Protein AF-A0A3C1CGW8-F1 (afdb_monomer_lite)

Sequence (152 aa):
MADSHDAQITSAYFVRDVQSADRIWAPTTSSTPLCGTGNQVLGLESNLNPGPAIYVSYVTEMLGTSPALVRNFCTGATRTASTVSHDLGGTSDAVTNLACTPNYPSCGTDAATAPTPSVEIATVQVTVTQQSGYQYSLTAAPRQVGFGGNGA

pLDDT: mean 84.93, std 15.09, range [35.59, 96.12]

Radius of 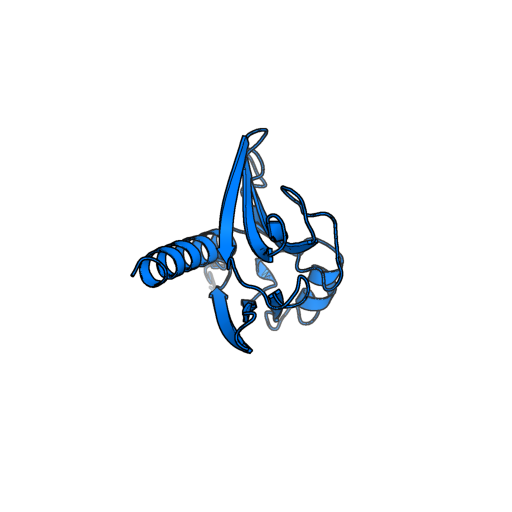gyration: 15.57 Å; chains: 1; bounding box: 50×38×36 Å

Structure (mmCIF, N/CA/C/O backbone):
data_AF-A0A3C1CGW8-F1
#
_entry.id   AF-A0A3C1CGW8-F1
#
loop_
_atom_site.group_PDB
_atom_site.id
_atom_site.type_symbol
_atom_site.label_atom_id
_atom_site.label_alt_id
_atom_site.label_comp_id
_atom_site.label_asym_id
_atom_site.label_entity_id
_atom_site.label_seq_id
_atom_site.pdbx_PDB_ins_code
_atom_site.Cartn_x
_atom_site.Cartn_y
_atom_site.Cartn_z
_atom_site.occupancy
_atom_site.B_iso_or_equiv
_atom_site.auth_seq_id
_atom_site.auth_comp_id
_atom_site.auth_asym_id
_atom_site.auth_atom_id
_atom_site.pdbx_PDB_model_num
ATOM 1 N N . MET A 1 1 ? 24.844 -5.228 -1.527 1.00 35.75 1 MET A N 1
ATOM 2 C CA . MET A 1 1 ? 24.445 -6.212 -0.488 1.00 35.75 1 MET A CA 1
ATOM 3 C C . MET A 1 1 ? 23.584 -5.545 0.599 1.00 35.75 1 MET A C 1
ATOM 5 O O . MET A 1 1 ? 23.681 -5.929 1.755 1.00 35.75 1 MET A O 1
ATOM 9 N N . ALA A 1 2 ? 22.767 -4.542 0.249 1.00 43.50 2 ALA A N 1
ATOM 10 C CA . ALA A 1 2 ? 21.865 -3.839 1.176 1.00 43.50 2 ALA A CA 1
ATOM 11 C C . ALA A 1 2 ? 20.386 -4.038 0.779 1.00 43.50 2 ALA A C 1
ATOM 13 O O . ALA A 1 2 ? 19.509 -4.069 1.635 1.00 43.50 2 ALA A O 1
ATOM 14 N N . ASP A 1 3 ? 20.131 -4.321 -0.503 1.00 47.00 3 ASP A N 1
ATOM 15 C CA . ASP A 1 3 ? 18.796 -4.449 -1.097 1.00 47.00 3 ASP A CA 1
ATOM 16 C C . ASP A 1 3 ? 17.933 -5.567 -0.495 1.00 47.00 3 ASP A C 1
ATOM 18 O O . ASP A 1 3 ? 16.718 -5.429 -0.391 1.00 47.00 3 ASP A O 1
ATOM 22 N N . SER A 1 4 ? 18.536 -6.674 -0.045 1.00 48.09 4 SER A N 1
ATOM 23 C CA . SER A 1 4 ? 17.781 -7.803 0.514 1.00 48.09 4 SER A CA 1
ATOM 24 C C . SER A 1 4 ? 17.272 -7.554 1.936 1.00 48.09 4 SER A C 1
ATOM 26 O O . SER A 1 4 ? 16.260 -8.134 2.321 1.00 48.09 4 SER A O 1
ATOM 28 N N . HIS A 1 5 ? 17.954 -6.715 2.722 1.00 48.31 5 HIS A N 1
ATOM 29 C CA . HIS A 1 5 ? 17.541 -6.410 4.096 1.00 48.31 5 HIS A CA 1
ATOM 30 C C . HIS A 1 5 ? 16.454 -5.328 4.103 1.00 48.3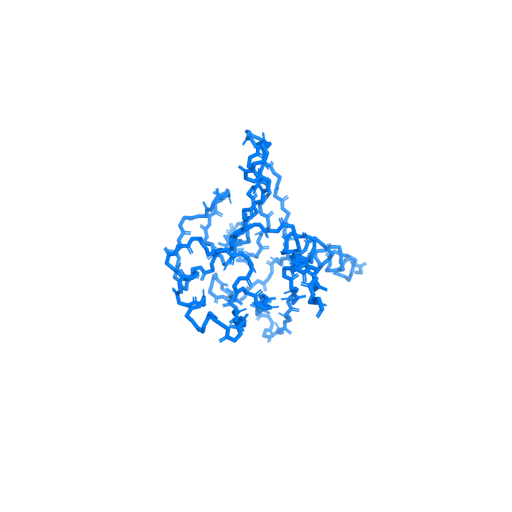1 5 HIS A C 1
ATOM 32 O O . HIS A 1 5 ? 15.432 -5.482 4.773 1.00 48.31 5 HIS A O 1
ATOM 38 N N . ASP A 1 6 ? 16.611 -4.303 3.262 1.00 52.28 6 ASP A N 1
ATOM 39 C CA . ASP A 1 6 ? 15.623 -3.231 3.111 1.00 52.28 6 ASP A CA 1
ATOM 40 C C . ASP A 1 6 ? 14.315 -3.744 2.489 1.00 52.28 6 ASP A C 1
ATOM 42 O O . ASP A 1 6 ? 13.226 -3.369 2.936 1.00 52.28 6 ASP A O 1
ATOM 46 N N . ALA A 1 7 ? 14.387 -4.685 1.539 1.00 54.22 7 ALA A N 1
ATOM 47 C CA . ALA A 1 7 ? 13.203 -5.342 0.981 1.00 54.22 7 ALA A CA 1
ATOM 48 C C . ALA A 1 7 ? 12.440 -6.177 2.029 1.00 54.22 7 ALA A C 1
ATOM 50 O O . ALA A 1 7 ? 11.208 -6.123 2.090 1.00 54.22 7 ALA A O 1
ATOM 51 N N . GLN A 1 8 ? 13.149 -6.910 2.898 1.00 59.88 8 GLN A N 1
ATOM 52 C CA . GLN A 1 8 ? 12.527 -7.691 3.976 1.00 59.88 8 GLN A CA 1
ATOM 53 C C . GLN A 1 8 ? 11.853 -6.788 5.013 1.00 59.88 8 GLN A C 1
ATOM 55 O O . GLN A 1 8 ? 10.695 -7.019 5.371 1.00 59.88 8 GLN A O 1
ATOM 60 N N . ILE A 1 9 ? 12.531 -5.723 5.444 1.00 60.19 9 ILE A N 1
ATOM 61 C CA . ILE A 1 9 ? 11.991 -4.745 6.398 1.00 60.19 9 ILE A CA 1
ATOM 62 C C . ILE A 1 9 ? 10.746 -4.059 5.821 1.00 60.19 9 ILE A C 1
ATOM 64 O O . ILE A 1 9 ? 9.728 -3.921 6.502 1.00 60.19 9 ILE A O 1
ATOM 68 N N . THR A 1 10 ? 10.783 -3.702 4.540 1.00 70.06 10 THR A N 1
ATOM 69 C CA . THR A 1 10 ? 9.651 -3.071 3.859 1.00 70.06 10 THR A CA 1
ATOM 70 C C . THR A 1 10 ? 8.448 -4.006 3.733 1.00 70.06 10 THR A C 1
ATOM 72 O O . THR A 1 10 ? 7.310 -3.580 3.948 1.00 70.06 10 THR A O 1
ATOM 75 N N . SER A 1 11 ? 8.683 -5.296 3.469 1.00 73.00 11 SER A N 1
ATOM 76 C CA . SER A 1 11 ? 7.617 -6.306 3.452 1.00 73.00 11 SER A CA 1
ATOM 77 C C . SER A 1 11 ? 6.970 -6.504 4.829 1.00 73.00 11 SER A C 1
ATOM 79 O O . SER A 1 11 ? 5.748 -6.625 4.924 1.00 73.00 11 SER A O 1
ATOM 81 N N . ALA A 1 12 ? 7.755 -6.440 5.911 1.00 78.06 12 ALA A N 1
ATOM 82 C CA . ALA A 1 12 ? 7.237 -6.523 7.274 1.00 78.06 12 ALA A CA 1
ATOM 83 C C . ALA A 1 12 ? 6.382 -5.299 7.640 1.00 78.06 12 ALA A C 1
ATOM 85 O O . ALA A 1 12 ? 5.332 -5.448 8.273 1.00 78.06 12 ALA A O 1
ATOM 86 N N . TYR A 1 13 ? 6.782 -4.098 7.202 1.00 86.06 13 TYR A N 1
ATOM 87 C CA . TYR A 1 13 ? 5.955 -2.901 7.357 1.00 86.06 13 TYR A CA 1
ATOM 88 C C . TYR A 1 13 ? 4.640 -3.018 6.591 1.00 86.06 13 TYR A C 1
ATOM 90 O O . TYR A 1 13 ? 3.591 -2.781 7.181 1.00 86.06 13 TYR A O 1
ATOM 98 N N . PHE A 1 14 ? 4.680 -3.478 5.339 1.00 91.19 14 PHE A N 1
ATOM 99 C CA . PHE A 1 14 ? 3.475 -3.679 4.534 1.00 91.19 14 PHE A CA 1
ATOM 100 C C . PHE A 1 14 ? 2.471 -4.624 5.193 1.00 91.19 14 PHE A C 1
ATOM 102 O O . PHE A 1 14 ? 1.298 -4.278 5.333 1.00 91.19 14 PHE A O 1
ATOM 109 N N . VAL A 1 15 ? 2.931 -5.784 5.670 1.00 92.25 15 VAL A N 1
ATOM 110 C CA . VAL A 1 15 ? 2.061 -6.733 6.377 1.00 92.25 15 VAL A CA 1
ATOM 111 C C . VAL A 1 15 ? 1.441 -6.087 7.612 1.00 92.25 15 VAL A C 1
ATOM 113 O O . VAL A 1 15 ? 0.235 -6.205 7.816 1.00 92.25 15 VAL A O 1
ATOM 116 N N . ARG A 1 16 ? 2.233 -5.375 8.419 1.00 91.50 16 ARG A N 1
ATOM 117 C CA . ARG A 1 16 ? 1.737 -4.707 9.629 1.00 91.50 16 ARG A CA 1
ATOM 118 C C . ARG A 1 16 ? 0.710 -3.622 9.316 1.00 91.50 16 ARG A C 1
ATOM 120 O O . ARG A 1 16 ? -0.290 -3.508 10.023 1.00 91.50 16 ARG A O 1
ATOM 127 N N . ASP A 1 17 ? 0.950 -2.827 8.284 1.00 93.12 17 ASP A N 1
ATOM 128 C CA . ASP A 1 17 ? 0.071 -1.717 7.937 1.00 93.12 17 ASP A CA 1
ATOM 129 C C . ASP A 1 17 ? -1.264 -2.241 7.413 1.00 93.12 17 ASP A C 1
ATOM 131 O O . ASP A 1 17 ? -2.310 -1.824 7.901 1.00 93.12 17 ASP A O 1
ATOM 135 N N . VAL A 1 18 ? -1.240 -3.230 6.512 1.00 94.62 18 VAL A N 1
ATOM 136 C CA . VAL A 1 18 ? -2.471 -3.856 6.008 1.00 94.62 18 VAL A CA 1
ATOM 137 C C . VAL A 1 18 ? -3.225 -4.555 7.140 1.00 94.62 18 VAL A C 1
ATOM 139 O O . VAL A 1 18 ? -4.438 -4.410 7.250 1.00 94.62 18 VAL A O 1
ATOM 142 N N . GLN A 1 19 ? -2.524 -5.267 8.027 1.00 93.50 19 GLN A N 1
ATOM 143 C CA . GLN A 1 19 ? -3.149 -5.949 9.164 1.00 93.50 19 GLN A CA 1
ATOM 144 C C . GLN A 1 19 ? -3.779 -5.008 10.192 1.00 93.50 19 GLN A C 1
ATOM 146 O O . GLN A 1 19 ? -4.679 -5.440 10.910 1.00 93.50 19 GLN A O 1
ATOM 151 N N . SER A 1 20 ? -3.284 -3.776 10.308 1.00 91.56 20 SER A N 1
ATOM 152 C CA . SER A 1 20 ? -3.807 -2.782 11.252 1.00 91.56 20 SER A CA 1
ATOM 153 C C . SER A 1 20 ? -4.844 -1.847 10.637 1.00 91.56 20 SER A C 1
ATOM 155 O O . SER A 1 20 ? -5.439 -1.072 11.375 1.00 91.56 20 SER A O 1
ATOM 157 N N . ALA A 1 21 ? -5.074 -1.915 9.324 1.00 93.38 21 ALA A N 1
ATOM 158 C CA . ALA A 1 21 ? -6.010 -1.043 8.632 1.00 93.38 21 ALA A CA 1
ATOM 159 C C . ALA A 1 21 ? -7.466 -1.314 9.048 1.00 93.38 21 ALA A C 1
ATOM 161 O O . ALA A 1 21 ? -7.954 -2.442 8.968 1.00 93.38 21 ALA A O 1
ATOM 162 N N . ASP A 1 22 ? -8.174 -0.251 9.416 1.00 92.88 22 ASP A N 1
ATOM 163 C CA . ASP A 1 22 ? -9.630 -0.204 9.570 1.00 92.88 22 ASP A CA 1
ATOM 164 C C . ASP A 1 22 ? -10.305 0.072 8.217 1.00 92.88 22 ASP A C 1
ATOM 166 O O . ASP A 1 22 ? -11.377 -0.461 7.918 1.00 92.88 22 ASP A O 1
ATOM 170 N N . ARG A 1 23 ? -9.667 0.900 7.378 1.00 94.12 23 ARG A N 1
ATOM 171 C CA . ARG A 1 23 ? -10.113 1.217 6.016 1.00 94.12 23 ARG A CA 1
ATOM 172 C C . ARG A 1 23 ? -8.959 1.185 5.029 1.00 94.12 23 ARG A C 1
ATOM 174 O O . ARG A 1 23 ? -7.813 1.465 5.379 1.00 94.12 23 ARG A O 1
ATOM 181 N N . ILE A 1 24 ? -9.283 0.856 3.787 1.00 95.56 24 ILE A N 1
ATOM 182 C CA . ILE A 1 24 ? -8.339 0.701 2.686 1.00 95.56 24 ILE A CA 1
ATOM 183 C C . ILE A 1 24 ? -8.856 1.490 1.488 1.00 95.56 24 ILE A C 1
ATOM 185 O O . ILE A 1 24 ? -10.022 1.381 1.121 1.00 95.56 24 ILE A O 1
ATOM 189 N N . TRP A 1 25 ? -7.978 2.263 0.863 1.00 95.56 25 TRP A N 1
ATOM 190 C CA . TRP A 1 25 ? -8.260 3.048 -0.332 1.00 95.56 25 TRP A CA 1
ATOM 191 C C . TRP A 1 25 ? -7.223 2.705 -1.407 1.00 95.56 25 TRP A C 1
ATOM 193 O O . TRP A 1 25 ? -6.034 2.941 -1.227 1.00 95.56 25 TRP A O 1
ATOM 203 N N . ALA A 1 26 ? -7.645 2.126 -2.524 1.00 94.25 26 ALA A N 1
ATOM 204 C CA . ALA A 1 26 ? -6.781 1.657 -3.608 1.00 94.25 26 ALA A CA 1
ATOM 205 C C . ALA A 1 26 ? -7.183 2.320 -4.938 1.00 94.25 26 ALA A C 1
ATOM 207 O O . ALA A 1 26 ? -7.770 1.668 -5.803 1.00 94.25 26 ALA A O 1
ATOM 208 N N . PRO A 1 27 ? -6.922 3.629 -5.099 1.00 88.31 27 PRO A N 1
ATOM 209 C CA . PRO A 1 27 ? -7.325 4.370 -6.286 1.00 88.31 27 PRO A CA 1
ATOM 210 C C . PRO A 1 27 ? -6.644 3.816 -7.545 1.00 88.31 27 PRO A C 1
ATOM 212 O O . PRO A 1 27 ? -5.448 3.541 -7.558 1.00 88.31 27 PRO A O 1
ATOM 215 N N . THR A 1 28 ? -7.411 3.672 -8.628 1.00 81.38 28 THR A N 1
ATOM 216 C CA . THR A 1 28 ? -6.919 3.151 -9.921 1.00 81.38 28 THR A CA 1
ATOM 217 C C . THR A 1 28 ? -6.346 4.238 -10.832 1.00 81.38 28 THR A C 1
ATOM 219 O O . THR A 1 28 ? -5.833 3.950 -11.911 1.00 81.38 28 THR A O 1
ATOM 222 N N . THR A 1 29 ? -6.458 5.500 -10.426 1.00 78.94 29 THR A N 1
ATOM 223 C CA . THR A 1 29 ? -5.907 6.670 -11.114 1.00 78.94 29 THR A CA 1
ATOM 224 C C . THR A 1 29 ? -5.164 7.537 -10.116 1.00 78.94 29 THR A C 1
ATOM 226 O O . THR A 1 29 ? -5.482 7.515 -8.930 1.00 78.94 29 THR A O 1
ATOM 229 N N . SER A 1 30 ? -4.233 8.357 -10.607 1.00 78.75 30 SER A N 1
ATOM 230 C CA . SER A 1 30 ? -3.519 9.344 -9.795 1.00 78.75 30 SER A CA 1
ATOM 231 C C . SER A 1 30 ? -4.472 10.125 -8.886 1.00 78.75 30 SER A C 1
ATOM 233 O O . SER A 1 30 ? -5.317 10.879 -9.370 1.00 78.75 30 SER A O 1
ATOM 235 N N . SER A 1 31 ? -4.317 9.963 -7.575 1.00 85.88 31 SER A N 1
ATOM 236 C CA . SER A 1 31 ? -5.103 10.667 -6.568 1.00 85.88 31 SER A CA 1
ATOM 237 C C . SER A 1 31 ? -4.198 11.286 -5.511 1.00 85.88 31 SER A C 1
ATOM 239 O O . SER A 1 31 ? -3.093 10.799 -5.252 1.00 85.88 31 SER A O 1
ATOM 241 N N . THR A 1 32 ? -4.700 12.341 -4.867 1.00 89.38 32 THR A N 1
ATOM 242 C CA . THR A 1 32 ? -4.065 12.915 -3.680 1.00 89.38 32 THR A CA 1
ATOM 243 C C . THR A 1 32 ? -3.993 11.845 -2.590 1.00 89.38 32 THR A C 1
ATOM 245 O O . THR A 1 32 ? -5.024 11.239 -2.284 1.00 89.38 32 THR A O 1
ATOM 248 N N . PRO A 1 33 ? -2.814 11.580 -2.010 1.00 91.50 33 PRO A N 1
ATOM 249 C CA . PRO A 1 33 ? -2.680 10.569 -0.978 1.00 91.50 33 PRO A CA 1
ATOM 250 C C . PRO A 1 33 ? -3.303 11.024 0.341 1.00 91.50 33 PRO A C 1
ATOM 252 O O . PRO A 1 33 ? -3.346 12.218 0.638 1.00 91.50 33 PRO A O 1
ATOM 255 N N . LEU A 1 34 ? -3.728 10.060 1.163 1.00 90.69 34 LEU A N 1
ATOM 256 C CA . LEU A 1 34 ? -4.162 10.311 2.547 1.00 90.69 34 LEU A CA 1
ATOM 257 C C . LEU A 1 34 ? -3.059 10.993 3.367 1.00 90.69 34 LEU A C 1
ATOM 259 O O . LEU A 1 34 ? -3.334 11.818 4.234 1.00 90.69 34 LEU A O 1
ATOM 263 N N . CYS A 1 35 ? -1.804 10.633 3.095 1.00 92.31 35 CYS A N 1
ATOM 264 C CA . CYS A 1 35 ? -0.623 11.142 3.772 1.00 92.31 35 CYS A CA 1
ATOM 265 C C . CYS A 1 35 ? 0.537 11.311 2.782 1.00 92.31 35 CYS A C 1
ATOM 267 O O . CYS A 1 35 ? 0.892 10.392 2.047 1.00 92.31 35 CYS A O 1
ATOM 269 N N . GLY A 1 36 ? 1.193 12.472 2.812 1.00 90.50 36 GLY A N 1
ATOM 270 C CA . GLY A 1 36 ? 2.379 12.739 1.994 1.00 90.50 36 GLY A CA 1
ATOM 271 C C . GLY A 1 36 ? 2.071 13.377 0.639 1.00 90.50 36 GLY A C 1
ATOM 272 O O . GLY A 1 36 ? 1.144 14.173 0.517 1.00 90.50 36 GLY A O 1
ATOM 273 N N . THR A 1 37 ? 2.915 13.088 -0.348 1.00 90.12 37 THR A N 1
ATOM 274 C CA . THR A 1 37 ? 2.899 13.671 -1.701 1.00 90.12 37 THR A CA 1
ATOM 275 C C . THR A 1 37 ? 3.036 12.577 -2.757 1.00 90.12 37 THR A C 1
ATOM 277 O O . THR A 1 37 ? 3.400 11.458 -2.426 1.00 90.12 37 THR A O 1
ATOM 280 N N . GLY A 1 38 ? 2.751 12.888 -4.023 1.00 91.00 38 GLY A N 1
ATOM 281 C CA . GLY A 1 38 ? 2.812 11.920 -5.124 1.00 91.00 38 GLY A CA 1
ATOM 282 C C . GLY A 1 38 ? 1.452 11.317 -5.458 1.00 91.00 38 GLY A C 1
ATOM 283 O O . GLY A 1 38 ? 0.417 11.866 -5.083 1.00 91.00 38 GLY A O 1
ATOM 284 N N . ASN A 1 39 ? 1.465 10.196 -6.176 1.00 92.44 39 ASN A N 1
ATOM 285 C CA . ASN A 1 39 ? 0.248 9.522 -6.625 1.00 92.44 39 ASN A CA 1
ATOM 286 C C . ASN A 1 39 ? -0.011 8.314 -5.736 1.00 92.44 39 ASN A C 1
ATOM 288 O O . ASN A 1 39 ? 0.850 7.439 -5.628 1.00 92.44 39 ASN A O 1
ATOM 292 N N . GLN A 1 40 ? -1.178 8.253 -5.101 1.00 94.31 40 GLN A N 1
ATOM 293 C CA . GLN A 1 40 ? -1.492 7.131 -4.227 1.00 94.31 40 GLN A CA 1
ATOM 294 C C . GLN A 1 40 ? -1.688 5.832 -5.011 1.00 94.31 40 GLN A C 1
ATOM 296 O O . GLN A 1 40 ? -2.430 5.787 -5.984 1.00 94.31 40 GLN A O 1
ATOM 301 N N . VAL A 1 41 ? -1.041 4.776 -4.525 1.00 94.44 41 VAL A N 1
ATOM 302 C CA . VAL A 1 41 ? -1.202 3.388 -4.976 1.00 94.44 41 VAL A CA 1
ATOM 303 C C . VAL A 1 41 ? -2.067 2.625 -3.976 1.00 94.44 41 VAL A C 1
ATOM 305 O O . VAL A 1 41 ? -2.983 1.899 -4.354 1.00 94.44 41 VAL A O 1
ATOM 308 N N . LEU A 1 42 ? -1.799 2.815 -2.682 1.00 96.06 42 LEU A N 1
ATOM 309 C CA . LEU A 1 42 ? -2.550 2.215 -1.582 1.00 96.06 42 LEU A CA 1
ATOM 310 C C . LEU A 1 42 ? -2.560 3.174 -0.390 1.00 96.06 42 LEU A C 1
ATOM 312 O O . LEU A 1 42 ? -1.509 3.580 0.094 1.00 96.06 42 LEU A O 1
ATOM 316 N N . GLY A 1 43 ? -3.744 3.514 0.091 1.00 96.06 43 GLY A N 1
ATOM 317 C CA . GLY A 1 43 ? -4.007 4.240 1.321 1.00 96.06 43 GLY A CA 1
ATOM 318 C C . GLY A 1 43 ? -4.598 3.306 2.372 1.00 96.06 43 GLY A C 1
ATOM 319 O O . GLY A 1 43 ? -5.436 2.461 2.065 1.00 96.06 43 GLY A O 1
ATOM 320 N N . LEU A 1 44 ? -4.153 3.452 3.611 1.00 95.75 44 LEU A N 1
ATOM 321 C CA . LEU A 1 44 ? -4.600 2.682 4.762 1.00 95.75 44 LEU A CA 1
ATOM 322 C C . LEU A 1 44 ? -4.899 3.658 5.895 1.00 95.75 44 LEU A C 1
ATOM 324 O O . LEU A 1 44 ? -4.090 4.540 6.193 1.00 95.75 44 LEU A O 1
ATOM 328 N N . GLU A 1 45 ? -6.042 3.475 6.537 1.00 94.38 45 GLU A N 1
ATOM 329 C CA . GLU A 1 45 ? -6.445 4.233 7.718 1.00 94.38 45 GLU A CA 1
ATOM 330 C C . GLU A 1 45 ? -6.586 3.266 8.881 1.00 94.38 45 GLU A C 1
ATOM 332 O O . GLU A 1 45 ? -7.196 2.207 8.729 1.00 94.38 45 GLU A O 1
ATOM 337 N N . SER A 1 46 ? -6.041 3.614 10.039 1.00 92.00 46 SER A N 1
ATOM 338 C CA . SER A 1 46 ? -6.189 2.821 11.257 1.00 92.00 46 SER A CA 1
ATOM 339 C C . SER A 1 46 ? -6.344 3.693 12.492 1.00 92.00 46 SER A C 1
ATOM 341 O O . SER A 1 46 ? -6.104 4.905 12.458 1.00 92.00 46 SER A O 1
ATOM 343 N N . ASN A 1 47 ? -6.740 3.061 13.598 1.00 86.12 47 ASN A N 1
ATOM 344 C CA . ASN A 1 47 ? -6.933 3.716 14.890 1.00 86.12 47 ASN A CA 1
ATOM 345 C C . ASN A 1 47 ? -7.998 4.824 14.816 1.00 86.12 47 ASN A C 1
ATOM 347 O O . ASN A 1 47 ? -7.856 5.875 15.441 1.00 86.12 47 ASN A O 1
ATOM 351 N N . LEU A 1 48 ? -9.064 4.588 14.039 1.00 76.50 48 LEU A N 1
ATOM 352 C CA . LEU A 1 48 ? -10.117 5.582 13.795 1.00 76.50 48 LEU A CA 1
ATOM 353 C C . LEU A 1 48 ? -10.950 5.910 15.047 1.00 76.50 48 LEU A C 1
ATOM 355 O O . LEU A 1 48 ? -11.626 6.934 15.063 1.00 76.50 48 LEU A O 1
ATOM 359 N N . ASN A 1 49 ? -10.910 5.072 16.090 1.00 76.00 49 ASN A N 1
ATOM 360 C CA . ASN A 1 49 ? -11.553 5.316 17.384 1.00 76.00 49 ASN A CA 1
ATOM 361 C C . ASN A 1 49 ? -10.825 4.569 18.520 1.00 76.00 49 ASN A C 1
ATOM 363 O O . ASN A 1 49 ? -10.569 3.375 18.359 1.00 76.00 49 ASN A O 1
ATOM 367 N N . PRO A 1 50 ? -10.563 5.174 19.700 1.00 59.91 50 PRO A N 1
ATOM 368 C CA . PRO A 1 50 ? -10.708 6.585 20.086 1.00 59.91 50 PRO A CA 1
ATOM 369 C C . PRO A 1 50 ? -9.394 7.399 19.967 1.00 59.91 50 PRO A C 1
ATOM 371 O O . PRO A 1 50 ? -9.253 8.435 20.615 1.00 59.91 50 PRO A O 1
ATOM 374 N N . GLY A 1 51 ? -8.397 6.919 19.217 1.00 67.94 51 GLY A N 1
ATOM 375 C CA . GLY A 1 51 ? -7.078 7.553 19.112 1.00 67.94 51 GLY A CA 1
ATOM 376 C C . GLY A 1 51 ? -6.926 8.532 17.938 1.00 67.94 51 GLY A C 1
ATOM 377 O O . GLY A 1 51 ? -7.854 8.722 17.153 1.00 67.94 51 GLY A O 1
ATOM 378 N N . PRO A 1 52 ? -5.749 9.175 17.794 1.00 81.94 52 PRO A N 1
ATOM 379 C CA . PRO A 1 52 ? -5.435 9.910 16.578 1.00 81.94 52 PRO A CA 1
ATOM 380 C C . PRO A 1 52 ? -5.374 8.926 15.408 1.00 81.94 52 PRO A C 1
ATOM 382 O O . PRO A 1 52 ? -4.639 7.935 15.472 1.00 81.94 52 PRO A O 1
ATOM 385 N N . ALA A 1 53 ? -6.131 9.226 14.352 1.00 89.19 53 ALA A N 1
ATOM 386 C CA . ALA A 1 53 ? -6.108 8.448 13.125 1.00 89.19 53 ALA A CA 1
ATOM 387 C C . ALA A 1 53 ? -4.671 8.341 12.596 1.00 89.19 53 ALA A C 1
ATOM 389 O O . ALA A 1 53 ? -3.919 9.326 12.554 1.00 89.19 53 ALA A O 1
ATOM 390 N N . ILE A 1 54 ? -4.300 7.123 12.228 1.00 92.81 54 ILE A N 1
ATOM 391 C CA . ILE A 1 54 ? -3.023 6.798 11.612 1.00 92.81 54 ILE A CA 1
ATOM 392 C C . ILE A 1 54 ? -3.292 6.599 10.127 1.00 92.81 54 ILE A C 1
ATOM 394 O O . ILE A 1 54 ? -4.151 5.805 9.749 1.00 92.81 54 ILE A O 1
ATOM 398 N N . TYR A 1 55 ? -2.540 7.311 9.294 1.00 94.31 55 TYR A N 1
ATOM 399 C CA . TYR A 1 55 ? -2.646 7.212 7.843 1.00 94.31 55 TYR A CA 1
ATOM 400 C C . TYR A 1 55 ? -1.355 6.644 7.276 1.00 94.31 55 TYR A C 1
ATOM 402 O O . TYR A 1 55 ? -0.266 7.145 7.573 1.00 94.31 55 TYR A O 1
ATOM 410 N N . VAL A 1 56 ? -1.469 5.620 6.438 1.00 95.25 56 VAL A N 1
ATOM 411 C CA . VAL A 1 56 ? -0.346 5.079 5.672 1.00 95.25 56 VAL A CA 1
ATOM 412 C C . VAL A 1 56 ? -0.671 5.185 4.194 1.00 95.25 56 VAL A C 1
ATOM 414 O O . VAL A 1 56 ? -1.679 4.655 3.748 1.00 95.25 56 VAL A O 1
ATOM 417 N N . SER A 1 57 ? 0.189 5.847 3.428 1.00 95.31 57 SER A N 1
ATOM 418 C CA . SER A 1 57 ? 0.055 5.945 1.976 1.00 95.31 57 SER A CA 1
ATOM 419 C C . SER A 1 57 ? 1.299 5.386 1.306 1.00 95.31 57 SER A C 1
ATOM 421 O O . SER A 1 57 ? 2.402 5.896 1.491 1.00 95.31 57 SER A O 1
ATOM 423 N N . TYR A 1 58 ? 1.112 4.355 0.495 1.00 94.56 58 TYR A N 1
ATOM 424 C CA . TYR A 1 58 ? 2.060 3.944 -0.525 1.00 94.56 58 TYR A CA 1
ATOM 425 C C . TYR A 1 58 ? 1.802 4.793 -1.760 1.00 94.56 58 TYR A C 1
ATOM 427 O O . TYR A 1 58 ? 0.694 4.788 -2.303 1.00 94.56 58 TYR A O 1
ATOM 435 N N . VAL A 1 59 ? 2.812 5.544 -2.173 1.00 94.62 59 VAL A N 1
ATOM 436 C CA . VAL A 1 59 ? 2.727 6.515 -3.259 1.00 94.62 59 VAL A CA 1
ATOM 437 C C . VAL A 1 59 ? 3.848 6.283 -4.252 1.00 94.62 59 VAL A C 1
ATOM 439 O O . VAL A 1 59 ? 4.965 5.943 -3.865 1.00 94.62 59 VAL A O 1
ATOM 442 N N . THR A 1 60 ? 3.579 6.508 -5.528 1.00 92.81 60 THR A N 1
ATOM 443 C CA . THR A 1 60 ? 4.653 6.704 -6.501 1.00 92.81 60 THR A CA 1
ATOM 444 C C . THR A 1 60 ? 4.988 8.182 -6.599 1.00 92.81 60 THR A C 1
ATOM 446 O O . THR A 1 60 ? 4.090 9.005 -6.814 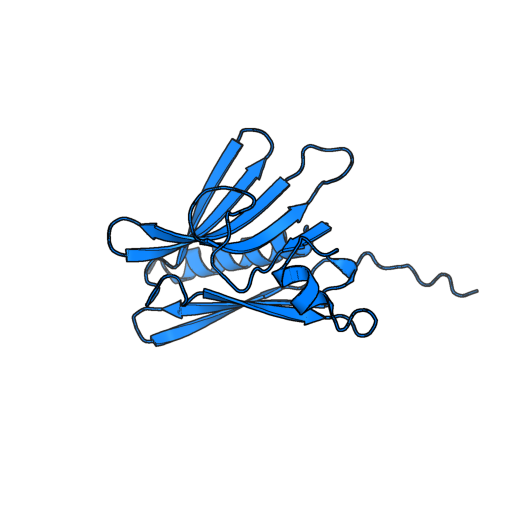1.00 92.81 60 THR A O 1
ATOM 449 N N . GLU A 1 61 ? 6.266 8.522 -6.501 1.00 91.50 61 GLU A N 1
ATOM 450 C CA . GLU A 1 61 ? 6.754 9.888 -6.691 1.00 91.50 61 GLU A CA 1
ATOM 451 C C . GLU A 1 61 ? 8.135 9.907 -7.353 1.00 91.50 61 GLU A C 1
ATOM 453 O O . GLU A 1 61 ? 8.814 8.886 -7.433 1.00 91.50 61 GLU A O 1
ATOM 458 N N . MET A 1 62 ? 8.541 11.071 -7.861 1.00 90.19 62 MET A N 1
ATOM 459 C CA . MET A 1 62 ? 9.869 11.264 -8.445 1.00 90.19 62 MET A CA 1
ATOM 460 C C . MET A 1 62 ? 10.859 11.658 -7.347 1.00 90.19 62 MET A C 1
ATOM 462 O O . MET A 1 62 ? 10.785 12.765 -6.811 1.00 90.19 62 MET A O 1
ATOM 466 N N . LEU A 1 63 ? 11.819 10.786 -7.043 1.00 86.88 63 LEU A N 1
ATOM 467 C CA . LEU A 1 63 ? 12.963 11.115 -6.195 1.00 86.88 63 LEU A CA 1
ATOM 468 C C . LEU A 1 63 ? 14.083 11.658 -7.087 1.00 86.88 63 LEU A C 1
ATOM 470 O O . LEU A 1 63 ? 14.911 10.924 -7.626 1.00 86.88 63 LEU A O 1
ATOM 474 N N . GLY A 1 64 ? 14.061 12.974 -7.303 1.00 86.00 64 GLY A N 1
ATOM 475 C CA . GLY A 1 64 ? 14.911 13.619 -8.301 1.00 86.00 64 GLY A CA 1
ATOM 476 C C . GLY A 1 64 ? 14.435 13.275 -9.712 1.00 86.00 64 GLY A C 1
ATOM 477 O O . GLY A 1 64 ? 13.382 13.743 -10.139 1.00 86.00 64 GLY A O 1
ATOM 478 N N . THR A 1 65 ? 15.208 12.465 -10.434 1.00 84.31 65 THR A N 1
ATOM 479 C CA . THR A 1 65 ? 14.880 12.018 -11.801 1.00 84.31 65 THR A CA 1
ATOM 480 C C . THR A 1 65 ? 14.377 10.579 -11.873 1.00 84.31 65 THR A C 1
ATOM 482 O O . THR A 1 65 ? 14.012 10.142 -12.962 1.00 84.31 65 THR A O 1
ATOM 485 N N . SER A 1 66 ? 14.355 9.849 -10.755 1.00 88.62 66 SER A N 1
ATOM 486 C CA . SER A 1 66 ? 13.968 8.435 -10.729 1.00 88.62 66 SER A CA 1
ATOM 487 C C . SER A 1 66 ? 12.602 8.252 -10.063 1.00 88.62 66 SER A C 1
ATOM 489 O O . SER A 1 66 ? 12.401 8.760 -8.955 1.00 88.62 66 SER A O 1
ATOM 491 N N . PRO A 1 67 ? 11.647 7.553 -10.701 1.00 91.44 67 PRO A N 1
ATOM 492 C CA . PRO A 1 67 ? 10.382 7.220 -10.067 1.00 91.44 67 PRO A CA 1
ATOM 493 C C . PRO A 1 67 ? 10.597 6.139 -9.002 1.00 91.44 67 PRO A C 1
ATOM 495 O O . PRO A 1 67 ? 11.266 5.132 -9.226 1.00 91.44 67 PRO A O 1
ATOM 498 N N . ALA A 1 68 ? 9.993 6.347 -7.841 1.00 91.38 68 ALA A N 1
ATOM 499 C CA . ALA A 1 68 ? 10.143 5.498 -6.672 1.00 91.38 68 ALA A CA 1
ATOM 500 C C . ALA A 1 68 ? 8.781 5.195 -6.046 1.00 91.38 68 ALA A C 1
ATOM 502 O O . ALA A 1 68 ? 7.853 6.002 -6.125 1.00 91.38 68 ALA A O 1
ATOM 503 N N . LEU A 1 69 ? 8.680 4.040 -5.388 1.00 91.75 69 LEU A N 1
ATOM 504 C CA . LEU A 1 69 ? 7.565 3.720 -4.502 1.00 91.75 69 LEU A CA 1
ATOM 505 C C . LEU A 1 69 ? 7.972 4.113 -3.086 1.00 91.75 69 LEU A C 1
ATOM 507 O O . LEU A 1 69 ? 8.969 3.613 -2.563 1.00 91.75 69 LEU A O 1
ATOM 511 N N . VAL A 1 70 ? 7.202 4.990 -2.459 1.00 92.44 70 VAL A N 1
ATOM 512 C CA . VAL A 1 70 ? 7.473 5.538 -1.130 1.00 92.44 70 VAL A CA 1
ATOM 513 C C . VAL A 1 70 ? 6.310 5.210 -0.206 1.00 9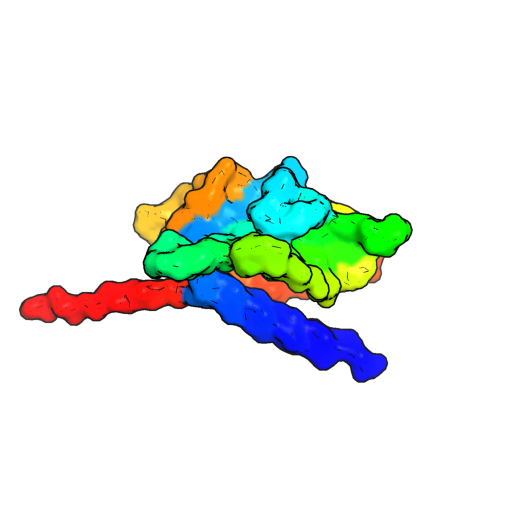2.44 70 VAL A C 1
ATOM 515 O O . VAL A 1 70 ? 5.144 5.280 -0.583 1.00 92.44 70 VAL A O 1
ATOM 518 N N . ARG A 1 71 ? 6.631 4.840 1.029 1.00 94.06 71 ARG A N 1
ATOM 519 C CA . ARG A 1 71 ? 5.677 4.649 2.116 1.00 94.06 71 ARG A CA 1
ATOM 520 C C . ARG A 1 71 ? 5.704 5.880 3.012 1.00 94.06 71 ARG A C 1
ATOM 522 O O . ARG A 1 71 ? 6.705 6.137 3.679 1.00 94.06 71 ARG A O 1
ATOM 529 N N . ASN A 1 72 ? 4.590 6.592 3.077 1.00 94.12 72 ASN A N 1
ATOM 530 C CA . ASN A 1 72 ? 4.360 7.696 3.998 1.00 94.12 72 ASN A CA 1
ATOM 531 C C . ASN A 1 72 ? 3.511 7.218 5.177 1.00 94.12 72 ASN A C 1
ATOM 533 O O . ASN A 1 72 ? 2.463 6.615 4.983 1.00 94.12 72 ASN A O 1
ATOM 537 N N . PHE A 1 73 ? 3.962 7.494 6.397 1.00 93.19 73 PHE A N 1
ATOM 538 C CA . PHE A 1 73 ? 3.267 7.185 7.643 1.00 93.19 73 PHE A CA 1
ATOM 539 C C . PHE A 1 73 ? 3.006 8.482 8.406 1.00 93.19 73 PHE A C 1
ATOM 541 O O . PHE A 1 73 ? 3.954 9.190 8.755 1.00 93.19 73 PHE A O 1
ATOM 548 N N . CYS A 1 74 ? 1.735 8.789 8.656 1.00 93.00 74 CYS A N 1
ATOM 549 C CA . CYS A 1 74 ? 1.294 9.985 9.362 1.00 93.00 74 CYS A CA 1
ATOM 550 C C . CYS A 1 74 ? 0.559 9.627 10.656 1.00 93.00 74 CYS A C 1
ATOM 552 O O . CYS A 1 74 ? -0.371 8.822 10.652 1.00 93.00 74 CYS A O 1
ATOM 554 N N . THR A 1 75 ? 0.932 10.295 11.748 1.00 90.38 75 THR A N 1
ATOM 555 C CA . THR A 1 75 ? 0.237 10.232 13.044 1.00 90.38 75 THR A CA 1
ATOM 556 C C . THR A 1 75 ? 0.092 11.642 13.600 1.00 90.38 75 THR A C 1
ATOM 558 O O . THR A 1 75 ? 1.079 12.246 14.038 1.00 90.38 75 THR A O 1
ATOM 561 N N . GLY A 1 76 ? -1.123 12.193 13.564 1.00 82.50 76 GLY A N 1
ATOM 562 C CA . GLY A 1 76 ? -1.339 13.610 13.866 1.00 82.50 76 GLY A CA 1
ATOM 563 C C . GLY A 1 76 ? -0.542 14.507 12.910 1.00 82.50 76 GLY A C 1
ATOM 564 O O . GLY A 1 76 ? -0.690 14.400 11.698 1.00 82.50 76 GLY A O 1
ATOM 565 N N . ALA A 1 77 ? 0.321 15.373 13.448 1.00 81.50 77 ALA A N 1
ATOM 566 C CA . ALA A 1 77 ? 1.179 16.260 12.652 1.00 81.50 77 ALA A CA 1
ATOM 567 C C . ALA A 1 77 ? 2.516 15.622 12.217 1.00 81.50 77 ALA A C 1
ATOM 569 O O . ALA A 1 77 ? 3.259 16.218 11.437 1.00 81.50 77 ALA A O 1
ATOM 570 N N . THR A 1 78 ? 2.852 14.435 12.727 1.00 88.25 78 THR A N 1
ATOM 571 C CA . THR A 1 78 ? 4.132 13.774 12.443 1.00 88.25 78 THR A CA 1
ATOM 572 C C . THR A 1 78 ? 4.042 12.970 11.154 1.00 88.25 78 THR A C 1
ATOM 574 O O . THR A 1 78 ? 3.126 12.164 11.006 1.00 88.25 78 THR A O 1
ATOM 577 N N . ARG A 1 79 ? 5.029 13.136 10.263 1.00 91.75 79 ARG A N 1
ATOM 578 C CA . ARG A 1 79 ? 5.183 12.358 9.025 1.00 91.75 79 ARG A CA 1
ATOM 579 C C . ARG A 1 79 ? 6.543 11.669 8.979 1.00 91.75 79 ARG A C 1
ATOM 581 O O . ARG A 1 79 ? 7.574 12.323 9.128 1.00 91.75 79 ARG A O 1
ATOM 588 N N . THR A 1 80 ? 6.549 10.376 8.680 1.00 91.62 80 THR A N 1
ATOM 589 C CA . THR A 1 80 ? 7.757 9.597 8.383 1.00 91.62 80 THR A CA 1
ATOM 590 C C . THR A 1 80 ? 7.629 8.986 6.993 1.00 91.62 80 THR A C 1
ATOM 592 O O . THR A 1 80 ? 6.626 8.341 6.701 1.00 91.62 80 THR A O 1
ATOM 595 N N . ALA A 1 81 ? 8.631 9.191 6.141 1.00 90.50 81 ALA A N 1
ATOM 596 C CA . ALA A 1 81 ? 8.688 8.613 4.801 1.00 90.50 81 ALA A CA 1
ATOM 597 C C . ALA A 1 81 ? 9.786 7.546 4.733 1.00 90.50 81 ALA A C 1
ATOM 599 O O . ALA A 1 81 ? 10.823 7.665 5.390 1.00 90.50 81 ALA A O 1
ATOM 600 N N . SER A 1 82 ? 9.563 6.494 3.954 1.00 89.50 82 SER A N 1
ATOM 601 C CA . SER A 1 82 ? 10.556 5.448 3.699 1.00 89.50 82 SER A CA 1
ATOM 602 C C . SER A 1 82 ? 10.417 4.947 2.271 1.00 89.50 82 SER A C 1
ATOM 604 O O . SER A 1 82 ? 9.310 4.630 1.834 1.00 89.50 82 SER A O 1
ATOM 606 N N . THR A 1 83 ? 11.524 4.868 1.540 1.00 89.12 83 THR A N 1
ATOM 607 C CA . THR A 1 83 ? 11.501 4.358 0.169 1.00 89.12 83 THR A CA 1
ATOM 608 C C . THR A 1 83 ? 11.353 2.841 0.174 1.00 89.12 83 THR A C 1
ATOM 610 O O . THR A 1 83 ? 12.126 2.136 0.814 1.00 89.12 83 THR A O 1
ATOM 613 N N . VAL A 1 84 ? 10.345 2.352 -0.543 1.00 86.31 84 VAL A N 1
ATOM 614 C CA . VAL A 1 84 ? 10.036 0.928 -0.732 1.00 86.31 84 VAL A CA 1
ATOM 615 C C . VAL A 1 84 ? 10.739 0.385 -1.975 1.00 86.31 84 VAL A C 1
ATOM 617 O O . VAL A 1 84 ? 11.175 -0.763 -1.994 1.00 86.31 84 VAL A O 1
ATOM 620 N N . SER A 1 85 ? 10.839 1.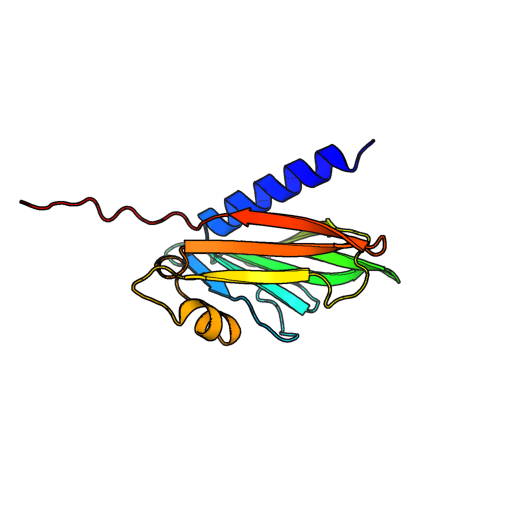207 -3.021 1.00 86.12 85 SER A N 1
ATOM 621 C CA . SER A 1 85 ? 11.524 0.882 -4.274 1.00 86.12 85 SER A CA 1
ATOM 622 C C . SER A 1 85 ? 12.118 2.147 -4.872 1.00 86.12 85 SER A C 1
ATOM 624 O O . SER A 1 85 ? 11.403 3.142 -4.957 1.00 86.12 85 SER A O 1
ATOM 626 N N . HIS A 1 86 ? 13.387 2.120 -5.282 1.00 82.12 86 HIS A N 1
ATOM 627 C CA . HIS A 1 86 ? 14.082 3.288 -5.846 1.00 82.12 86 HIS A CA 1
ATOM 628 C C . HIS A 1 86 ? 14.038 3.351 -7.381 1.00 82.12 86 HIS A C 1
ATOM 630 O O . HIS A 1 86 ? 14.245 4.424 -7.940 1.00 82.12 86 HIS A O 1
ATOM 636 N N . ASP A 1 87 ? 13.738 2.229 -8.041 1.00 84.25 87 ASP A N 1
ATOM 637 C CA . ASP A 1 87 ? 13.936 2.054 -9.482 1.00 84.25 87 ASP A CA 1
ATOM 638 C C . ASP A 1 87 ? 12.657 1.561 -10.161 1.00 84.25 87 ASP A C 1
ATOM 640 O O . ASP A 1 87 ? 12.643 0.482 -10.754 1.00 84.25 87 ASP A O 1
ATOM 644 N N . LEU A 1 88 ? 11.550 2.299 -10.054 1.00 87.12 88 LEU A N 1
ATOM 645 C CA . LEU A 1 88 ? 10.374 1.983 -10.871 1.00 87.12 88 LEU A CA 1
ATOM 646 C C . LEU A 1 88 ? 10.686 2.254 -12.354 1.00 87.12 88 LEU A C 1
ATOM 648 O O . LEU A 1 88 ? 11.504 3.115 -12.674 1.00 87.12 88 LEU A O 1
ATOM 652 N N . GLY A 1 89 ? 10.036 1.550 -13.283 1.00 81.19 89 GLY A N 1
ATOM 653 C CA . GLY A 1 89 ? 10.105 1.941 -14.701 1.00 81.19 89 GLY A CA 1
ATOM 654 C C . GLY A 1 89 ? 9.316 3.230 -14.988 1.00 81.19 89 GLY A C 1
ATOM 655 O O . GLY A 1 89 ? 9.654 3.978 -15.906 1.00 81.19 89 GLY A O 1
ATOM 656 N N . GLY A 1 90 ? 8.324 3.539 -14.147 1.00 86.94 90 GLY A N 1
ATOM 657 C CA . GLY A 1 90 ? 7.472 4.722 -14.201 1.00 86.94 90 GLY A CA 1
ATOM 658 C C . GLY A 1 90 ? 6.577 4.857 -12.964 1.00 86.94 90 GLY A C 1
ATOM 659 O O . GLY A 1 90 ? 6.450 3.948 -12.150 1.00 86.94 90 GLY A O 1
ATOM 660 N N . THR A 1 91 ? 5.898 5.995 -12.814 1.00 84.31 91 THR A N 1
ATOM 661 C CA . THR A 1 91 ? 4.965 6.231 -11.691 1.00 84.31 91 THR A CA 1
ATOM 662 C C . THR A 1 91 ? 3.651 5.447 -11.802 1.00 84.31 91 THR A C 1
ATOM 664 O O . THR A 1 91 ? 2.824 5.510 -10.904 1.00 84.31 91 THR A O 1
ATOM 667 N N . SER A 1 92 ? 3.429 4.707 -12.891 1.00 85.81 92 SER A N 1
ATOM 668 C CA . SER A 1 92 ? 2.279 3.798 -13.054 1.00 85.81 92 SER A CA 1
ATOM 669 C C . SER A 1 92 ? 2.647 2.325 -12.844 1.00 85.81 92 SER A C 1
ATOM 671 O O . SER A 1 92 ? 1.792 1.455 -12.971 1.00 85.81 92 SER A O 1
ATOM 673 N N . ASP A 1 93 ? 3.907 2.043 -12.506 1.00 88.62 93 ASP A N 1
ATOM 674 C CA . ASP A 1 93 ? 4.442 0.680 -12.438 1.00 88.62 93 ASP A CA 1
ATOM 675 C C . ASP A 1 93 ? 4.235 0.004 -11.077 1.00 88.62 93 ASP A C 1
ATOM 677 O O . ASP A 1 93 ? 4.594 -1.162 -10.896 1.00 88.62 93 ASP A O 1
ATOM 681 N N . ALA A 1 94 ? 3.648 0.725 -10.121 1.00 90.31 94 ALA A N 1
ATOM 682 C CA . ALA A 1 94 ? 3.140 0.172 -8.877 1.00 90.31 94 ALA A CA 1
ATOM 683 C C . ALA A 1 94 ? 1.608 0.154 -8.928 1.00 90.31 94 ALA A C 1
ATOM 685 O O . ALA A 1 94 ? 0.971 1.203 -9.013 1.00 90.31 94 ALA A O 1
ATOM 686 N N . VAL A 1 95 ? 1.022 -1.041 -8.872 1.00 91.50 95 VAL A N 1
ATOM 687 C CA . VAL A 1 95 ? -0.425 -1.251 -9.009 1.00 91.50 95 VAL A CA 1
ATOM 688 C C . VAL A 1 95 ? -0.940 -2.047 -7.821 1.00 91.50 95 VAL A C 1
ATOM 690 O O . VAL A 1 95 ? -0.348 -3.058 -7.439 1.00 91.50 95 VAL A O 1
ATOM 693 N N . THR A 1 96 ? -2.065 -1.613 -7.260 1.00 94.44 96 THR A N 1
ATOM 694 C CA . THR A 1 96 ? -2.769 -2.351 -6.210 1.00 94.44 96 THR A CA 1
ATOM 695 C C . THR A 1 96 ? -3.864 -3.215 -6.814 1.00 94.44 96 THR A C 1
ATOM 697 O O . THR A 1 96 ? -4.681 -2.742 -7.600 1.00 94.44 96 THR A O 1
ATOM 700 N N . ASN A 1 97 ? -3.911 -4.472 -6.394 1.00 93.94 97 ASN A N 1
ATOM 701 C CA . ASN A 1 97 ? -5.000 -5.392 -6.651 1.00 93.94 97 ASN A CA 1
ATOM 702 C C . ASN A 1 97 ? -5.609 -5.842 -5.318 1.00 93.94 97 ASN A C 1
ATOM 704 O O . ASN A 1 97 ? -4.889 -6.198 -4.380 1.00 93.94 97 ASN A O 1
ATOM 708 N N . LEU A 1 98 ? -6.936 -5.824 -5.236 1.00 94.81 98 LEU A N 1
ATOM 709 C CA . LEU A 1 98 ? -7.682 -6.216 -4.046 1.00 94.81 98 LEU A CA 1
ATOM 710 C C . LEU A 1 98 ? -8.498 -7.468 -4.351 1.00 94.81 98 LEU A C 1
ATOM 712 O O . LEU A 1 98 ? -9.270 -7.498 -5.307 1.00 94.81 98 LEU A O 1
ATOM 716 N N . ALA A 1 99 ? -8.360 -8.486 -3.508 1.00 95.50 99 ALA A N 1
ATOM 717 C CA . ALA A 1 99 ? -9.289 -9.604 -3.487 1.00 95.50 99 ALA A CA 1
ATOM 718 C C . ALA A 1 99 ? -10.359 -9.322 -2.435 1.00 95.50 99 ALA A C 1
ATOM 720 O O . ALA A 1 99 ? -10.044 -9.103 -1.263 1.00 95.50 99 ALA A O 1
ATOM 721 N N . CYS A 1 100 ? -11.621 -9.346 -2.848 1.00 95.38 100 CYS A N 1
ATOM 722 C CA . CYS A 1 100 ? -12.742 -9.133 -1.948 1.00 95.38 100 CYS A CA 1
ATOM 723 C C . CYS A 1 100 ? -13.141 -10.399 -1.205 1.00 95.38 100 CYS A C 1
ATOM 725 O O . CYS A 1 100 ? -12.968 -11.520 -1.687 1.00 95.38 100 CYS A O 1
ATOM 727 N N . THR A 1 101 ? -13.727 -10.210 -0.029 1.00 94.31 101 THR A N 1
ATOM 728 C CA . THR A 1 101 ? -14.462 -11.284 0.638 1.00 94.31 101 THR A CA 1
ATOM 729 C C . THR A 1 101 ? -15.740 -11.623 -0.153 1.00 94.31 101 THR A C 1
ATOM 731 O O . THR A 1 101 ? -16.299 -10.750 -0.821 1.00 94.31 101 THR A O 1
ATOM 734 N N . PRO A 1 102 ? -16.253 -12.867 -0.080 1.00 92.69 102 PRO A N 1
ATOM 735 C CA . PRO A 1 102 ? -17.394 -13.300 -0.899 1.00 92.69 102 PRO A CA 1
ATOM 736 C C . PRO A 1 102 ? -18.682 -12.486 -0.704 1.00 92.69 102 PRO A C 1
ATOM 738 O O . PRO A 1 102 ? -19.496 -12.398 -1.618 1.00 92.69 102 PRO A O 1
ATOM 741 N N . ASN A 1 103 ? -18.862 -11.885 0.476 1.00 93.44 103 ASN A N 1
ATOM 742 C CA . ASN A 1 103 ? -20.045 -11.091 0.812 1.00 93.44 103 ASN A CA 1
ATOM 743 C C . ASN A 1 103 ? -19.990 -9.658 0.254 1.00 93.44 103 ASN A C 1
ATOM 745 O O . ASN A 1 103 ? -21.009 -8.974 0.264 1.00 93.44 103 ASN A O 1
ATOM 749 N N . TYR A 1 104 ? -18.825 -9.214 -0.234 1.00 94.31 104 TYR A N 1
ATOM 750 C CA . TYR A 1 104 ? -18.578 -7.842 -0.686 1.00 94.31 104 TYR A CA 1
ATOM 751 C C . TYR A 1 104 ? -17.842 -7.818 -2.037 1.00 94.31 104 TYR A C 1
ATOM 753 O O . TYR A 1 104 ? -16.732 -7.300 -2.130 1.00 94.31 104 TYR A O 1
ATOM 761 N N . PRO A 1 105 ? -18.421 -8.375 -3.117 1.00 93.44 105 PRO A N 1
ATOM 762 C CA . PRO A 1 105 ? -17.724 -8.536 -4.398 1.00 93.44 105 PRO A CA 1
ATOM 763 C C . PRO A 1 105 ? -17.318 -7.211 -5.071 1.00 93.44 105 PRO A C 1
ATOM 765 O O . PRO A 1 105 ? -16.464 -7.223 -5.954 1.00 93.44 105 PRO A O 1
ATOM 768 N N . SER A 1 106 ? -17.906 -6.080 -4.669 1.00 94.75 106 SER A N 1
ATOM 769 C CA . SER A 1 106 ? -17.597 -4.739 -5.183 1.00 94.75 106 SER A CA 1
ATOM 770 C C . SER A 1 106 ? -16.473 -4.021 -4.431 1.00 94.75 106 SER A C 1
ATOM 772 O O . SER A 1 106 ? -16.082 -2.935 -4.852 1.00 94.75 106 SER A O 1
ATOM 774 N N . CYS A 1 107 ? -15.899 -4.611 -3.373 1.00 93.56 107 CYS A N 1
ATOM 775 C CA . CYS A 1 107 ? -14.948 -3.912 -2.501 1.00 93.56 107 CYS A CA 1
ATOM 776 C C . CYS A 1 107 ? -13.773 -3.268 -3.266 1.00 93.56 107 CYS A C 1
ATOM 778 O O . CYS A 1 107 ? -13.286 -2.216 -2.867 1.00 93.56 107 CYS A O 1
ATOM 780 N N . GLY A 1 108 ? -13.330 -3.873 -4.377 1.00 91.50 108 GLY A N 1
ATOM 781 C CA . GLY A 1 108 ? -12.246 -3.363 -5.215 1.00 91.50 108 GLY A CA 1
ATOM 782 C C . GLY A 1 108 ? -12.635 -2.108 -5.995 1.00 91.50 108 GLY A C 1
ATOM 783 O O . GLY A 1 108 ? -11.862 -1.154 -6.038 1.00 91.50 108 GLY A O 1
ATOM 784 N N . THR A 1 109 ? -13.841 -2.070 -6.571 1.00 93.25 109 THR A N 1
ATOM 785 C CA . THR A 1 109 ? -14.359 -0.866 -7.245 1.00 93.25 109 THR A CA 1
ATOM 786 C C . THR A 1 109 ? -14.720 0.223 -6.244 1.00 93.25 109 THR A C 1
ATOM 788 O O . THR A 1 109 ? -14.490 1.402 -6.509 1.00 93.25 109 THR A O 1
ATOM 791 N N . ASP A 1 110 ? -15.215 -0.165 -5.071 1.00 93.31 110 ASP A N 1
ATOM 792 C CA . ASP A 1 110 ? -15.546 0.766 -3.994 1.00 93.31 110 ASP A CA 1
ATOM 793 C C . ASP A 1 110 ? -14.259 1.421 -3.470 1.00 93.31 110 ASP A C 1
ATOM 795 O O . ASP A 1 110 ? -14.137 2.650 -3.464 1.00 93.31 110 ASP A O 1
ATOM 799 N N . ALA A 1 111 ? -13.236 0.599 -3.200 1.00 93.44 111 ALA A N 1
ATOM 800 C CA . ALA A 1 111 ? -11.915 1.043 -2.766 1.00 93.44 111 ALA A CA 1
ATOM 801 C C . ALA A 1 111 ? -11.164 1.844 -3.837 1.00 93.44 111 ALA A C 1
ATOM 803 O O . ALA A 1 111 ? -10.201 2.525 -3.505 1.00 93.44 111 ALA A O 1
ATOM 804 N N . ALA A 1 112 ? -11.569 1.804 -5.108 1.00 92.44 112 ALA A N 1
ATOM 805 C CA . ALA A 1 112 ? -10.989 2.660 -6.142 1.00 92.44 112 ALA A CA 1
ATOM 806 C C . ALA A 1 112 ? -11.466 4.118 -6.040 1.00 92.44 112 ALA A C 1
ATOM 808 O O . ALA A 1 112 ? -10.780 5.029 -6.506 1.00 92.44 112 ALA A O 1
ATOM 809 N N . THR A 1 113 ? -12.627 4.352 -5.423 1.00 90.25 113 THR A N 1
ATOM 810 C CA . THR A 1 113 ? -13.279 5.672 -5.386 1.00 90.25 113 THR A CA 1
ATOM 811 C C . THR A 1 113 ? -13.305 6.296 -3.996 1.00 90.25 113 THR A C 1
ATOM 813 O O . THR A 1 113 ? -13.286 7.522 -3.888 1.00 90.25 113 THR A O 1
ATOM 816 N N . ALA A 1 114 ? -13.294 5.483 -2.937 1.00 90.69 114 ALA A N 1
ATOM 817 C CA . ALA A 1 114 ? -13.313 5.942 -1.553 1.00 90.69 114 ALA A CA 1
ATOM 818 C C . ALA A 1 114 ? -12.644 4.925 -0.603 1.00 90.69 114 ALA A C 1
ATOM 820 O O . ALA A 1 114 ? -12.418 3.783 -0.992 1.00 90.69 114 ALA A O 1
ATOM 821 N N . PRO A 1 115 ? -12.330 5.304 0.650 1.00 92.12 115 PRO A N 1
ATOM 822 C CA . PRO A 1 115 ? -11.883 4.354 1.668 1.00 92.12 115 PRO A CA 1
ATOM 823 C C . PRO A 1 115 ? -12.967 3.324 2.036 1.00 92.12 115 PRO A C 1
ATOM 825 O O . PRO A 1 115 ? -14.031 3.685 2.548 1.00 92.12 115 PRO A O 1
ATOM 828 N N . THR A 1 116 ? -12.653 2.043 1.848 1.00 94.62 116 THR A N 1
ATOM 829 C CA . THR A 1 116 ? -13.534 0.884 2.075 1.00 94.62 116 THR A CA 1
ATOM 830 C C . THR A 1 116 ? -13.159 0.149 3.365 1.00 94.62 116 THR A C 1
ATOM 832 O O . THR A 1 116 ? -11.966 0.018 3.651 1.00 94.62 116 THR A O 1
ATOM 835 N N . PRO A 1 117 ? -14.122 -0.348 4.166 1.00 94.06 117 PRO A N 1
ATOM 836 C CA . PRO A 1 117 ? -13.825 -1.105 5.381 1.00 94.06 117 PRO A CA 1
ATOM 837 C C . PRO A 1 117 ? -12.949 -2.333 5.114 1.00 94.06 117 PRO A C 1
ATOM 839 O O . PRO A 1 117 ? -13.212 -3.127 4.211 1.00 94.06 117 PRO A O 1
ATOM 842 N N . SER A 1 118 ? -11.926 -2.538 5.942 1.00 93.75 118 SER A N 1
ATOM 843 C CA . SER A 1 118 ? -10.965 -3.630 5.750 1.00 93.75 118 SER A CA 1
ATOM 844 C C . SER A 1 118 ? -11.572 -5.029 5.920 1.00 93.75 118 SER A C 1
ATOM 846 O O . SER A 1 118 ? -11.053 -5.995 5.370 1.00 93.75 118 SER A O 1
ATOM 848 N N . VAL A 1 119 ? -12.714 -5.134 6.609 1.00 92.75 119 VAL A N 1
ATOM 849 C CA . VAL A 1 119 ? -13.513 -6.366 6.762 1.00 92.75 119 VAL A CA 1
ATOM 850 C C . VAL A 1 119 ? -13.992 -6.913 5.413 1.00 92.75 119 VAL A C 1
ATOM 852 O O . VAL A 1 119 ? -14.167 -8.123 5.269 1.00 92.75 119 VAL A O 1
ATOM 855 N N . GLU A 1 120 ? -14.186 -6.037 4.427 1.00 94.69 120 GLU A N 1
ATOM 856 C CA . GLU A 1 120 ? -14.692 -6.392 3.100 1.00 94.69 120 GLU A CA 1
ATOM 857 C C . GLU A 1 120 ? -13.586 -6.949 2.191 1.00 94.69 120 GLU A C 1
ATOM 859 O O . GLU A 1 120 ? -13.872 -7.632 1.203 1.00 94.69 120 GLU A O 1
ATOM 864 N N . ILE A 1 121 ? -12.320 -6.719 2.549 1.00 94.62 121 ILE A N 1
ATOM 865 C CA . ILE A 1 121 ? -11.137 -7.049 1.753 1.00 94.62 121 ILE A CA 1
ATOM 866 C C . ILE A 1 121 ? -10.477 -8.312 2.313 1.00 94.62 121 ILE A C 1
ATOM 868 O O . ILE A 1 121 ? -10.034 -8.361 3.458 1.00 94.62 121 ILE A O 1
ATOM 872 N N . ALA A 1 122 ? -10.379 -9.346 1.480 1.00 94.88 122 ALA A N 1
ATOM 873 C CA . ALA A 1 122 ? -9.736 -10.607 1.832 1.00 94.88 122 ALA A CA 1
ATOM 874 C C . ALA A 1 122 ? -8.211 -10.538 1.677 1.00 94.88 122 ALA A C 1
ATOM 876 O O . ALA A 1 122 ? -7.469 -11.149 2.446 1.00 94.88 122 ALA A O 1
ATOM 877 N N . THR A 1 123 ? -7.714 -9.834 0.659 1.00 95.44 123 THR A N 1
ATOM 878 C CA . THR A 1 123 ? -6.273 -9.723 0.394 1.00 95.44 123 THR A CA 1
ATOM 879 C C . THR A 1 123 ? -5.959 -8.418 -0.324 1.00 95.44 123 THR A C 1
ATOM 881 O O . THR A 1 123 ? -6.695 -7.995 -1.212 1.00 95.44 123 THR A O 1
ATOM 884 N N . VAL A 1 124 ? -4.838 -7.807 0.046 1.00 96.12 124 VAL A N 1
ATOM 885 C CA . VAL A 1 124 ? -4.227 -6.661 -0.624 1.00 96.12 124 VAL A CA 1
ATOM 886 C C . VAL A 1 124 ? -2.929 -7.129 -1.262 1.00 96.12 124 VAL A C 1
ATOM 888 O O . VAL A 1 124 ? -2.065 -7.689 -0.579 1.00 96.12 124 VAL A O 1
ATOM 891 N N . GLN A 1 125 ? -2.775 -6.877 -2.556 1.00 95.25 125 GLN A N 1
ATOM 892 C CA . GLN A 1 125 ? -1.542 -7.120 -3.287 1.00 95.25 125 GLN A CA 1
ATOM 893 C C . GLN A 1 125 ? -1.084 -5.828 -3.960 1.00 95.25 125 GLN A C 1
ATOM 895 O O . GLN A 1 125 ? -1.846 -5.220 -4.699 1.00 95.25 125 GLN A O 1
ATOM 900 N N . VAL A 1 126 ? 0.163 -5.424 -3.734 1.00 92.94 126 VAL A N 1
ATOM 901 C CA . VAL A 1 126 ? 0.812 -4.349 -4.492 1.00 92.94 126 VAL A CA 1
ATOM 902 C C . VAL A 1 126 ? 1.883 -4.975 -5.367 1.00 92.94 126 VAL A C 1
ATOM 904 O O . VAL A 1 126 ? 2.853 -5.533 -4.853 1.00 92.94 126 VAL A O 1
ATOM 907 N N . THR A 1 127 ? 1.701 -4.891 -6.678 1.00 92.38 127 THR A N 1
ATOM 908 C CA . THR A 1 127 ? 2.673 -5.353 -7.671 1.00 92.38 127 THR A CA 1
ATOM 909 C C . THR A 1 127 ? 3.528 -4.178 -8.101 1.00 92.38 127 THR A C 1
ATOM 911 O O . THR A 1 127 ? 3.002 -3.132 -8.475 1.00 92.38 127 THR A O 1
ATOM 914 N N . VAL A 1 128 ? 4.843 -4.355 -8.039 1.00 90.25 128 VAL A N 1
ATOM 915 C CA . VAL A 1 128 ? 5.835 -3.333 -8.358 1.00 90.25 128 VAL A CA 1
ATOM 916 C C . VAL A 1 128 ? 6.674 -3.813 -9.530 1.00 90.25 128 VAL A C 1
ATOM 918 O O . VAL A 1 128 ? 7.284 -4.881 -9.451 1.00 90.25 128 VAL A O 1
ATOM 921 N N . THR A 1 129 ? 6.724 -3.015 -10.595 1.00 89.88 129 THR A N 1
ATOM 922 C CA . THR A 1 129 ? 7.591 -3.247 -11.754 1.00 89.88 129 THR A CA 1
ATOM 923 C C . THR A 1 129 ? 8.780 -2.295 -11.705 1.00 89.88 129 THR A C 1
ATOM 925 O O . THR A 1 129 ? 8.626 -1.074 -11.680 1.00 89.88 129 THR A O 1
ATOM 928 N N . GLN A 1 130 ? 9.982 -2.861 -11.662 1.00 87.69 130 GLN A N 1
ATOM 929 C CA . GLN A 1 130 ? 11.222 -2.096 -11.690 1.00 87.69 130 GLN A CA 1
ATOM 930 C C . GLN A 1 130 ? 11.613 -1.710 -13.119 1.00 87.69 130 GLN A C 1
ATOM 932 O O . GLN A 1 130 ? 11.211 -2.361 -14.083 1.00 87.69 130 GLN A O 1
ATOM 937 N N . GLN A 1 131 ? 12.487 -0.714 -13.256 1.00 87.19 131 GLN A N 1
ATOM 938 C CA . GLN A 1 131 ? 13.036 -0.261 -14.536 1.00 87.19 131 GLN A CA 1
ATOM 939 C C . GLN A 1 131 ? 13.738 -1.388 -15.315 1.00 87.19 131 GLN A C 1
ATOM 941 O O . GLN A 1 131 ? 13.740 -1.394 -16.543 1.00 87.19 131 GLN A O 1
ATOM 946 N N . SER A 1 132 ? 14.303 -2.371 -14.610 1.00 86.69 132 SER A N 1
ATOM 947 C CA . SER A 1 132 ? 14.908 -3.573 -15.199 1.00 86.69 132 SER A CA 1
ATOM 948 C C . SER A 1 132 ? 13.892 -4.539 -15.830 1.00 86.69 132 SER A C 1
ATOM 950 O O . SER A 1 132 ? 14.291 -5.518 -16.460 1.00 86.69 132 SER A O 1
ATOM 952 N N . GLY A 1 133 ? 12.591 -4.303 -15.635 1.00 85.31 133 GLY A N 1
ATOM 953 C CA . GLY A 1 133 ? 11.502 -5.221 -15.971 1.00 85.31 133 GLY A CA 1
ATOM 954 C C . GLY A 1 133 ? 11.244 -6.289 -14.904 1.00 85.31 133 GLY A C 1
ATOM 955 O O . GLY A 1 133 ? 10.302 -7.069 -15.041 1.00 85.31 133 GLY A O 1
ATOM 956 N N . TYR A 1 134 ? 12.047 -6.337 -13.835 1.00 86.25 134 TYR A N 1
ATOM 957 C CA . TYR A 1 134 ? 11.804 -7.242 -12.716 1.00 86.25 134 TYR A CA 1
ATOM 958 C C . TYR A 1 134 ? 10.530 -6.844 -11.962 1.00 86.25 134 TYR A C 1
ATOM 960 O O . TYR A 1 134 ? 10.331 -5.672 -11.642 1.00 86.25 134 TYR A O 1
ATOM 968 N N . GLN A 1 135 ? 9.683 -7.827 -11.656 1.00 89.12 135 GLN A N 1
ATOM 969 C CA . GLN A 1 135 ? 8.448 -7.624 -10.904 1.00 89.12 135 GLN A CA 1
ATOM 970 C C . GLN A 1 135 ? 8.489 -8.368 -9.577 1.00 89.12 135 GLN A C 1
ATOM 972 O O . GLN A 1 135 ? 8.877 -9.536 -9.516 1.00 89.12 135 GLN A O 1
ATOM 977 N N . TYR A 1 136 ? 8.024 -7.704 -8.524 1.00 87.50 136 TYR A N 1
ATOM 978 C CA . TYR A 1 136 ? 7.767 -8.327 -7.231 1.00 87.50 136 TYR A CA 1
ATOM 979 C C . TYR A 1 136 ? 6.437 -7.843 -6.663 1.00 87.50 136 TYR A C 1
ATOM 981 O O . TYR A 1 136 ? 5.960 -6.755 -6.982 1.00 87.50 136 TYR A O 1
ATOM 989 N N . SER A 1 137 ? 5.829 -8.663 -5.810 1.00 90.00 137 SER A N 1
ATOM 990 C CA . SER A 1 137 ? 4.538 -8.362 -5.196 1.00 90.00 137 SER A CA 1
ATOM 991 C C . SER A 1 137 ? 4.633 -8.367 -3.677 1.00 90.00 137 SER A C 1
ATOM 993 O O . SER A 1 137 ? 5.137 -9.326 -3.088 1.00 90.00 137 SER A O 1
ATOM 995 N N . LEU A 1 138 ? 4.075 -7.343 -3.041 1.00 90.19 138 LEU A N 1
ATOM 996 C CA . LEU A 1 138 ? 3.810 -7.311 -1.607 1.00 90.19 138 LEU A CA 1
ATOM 997 C C . LEU A 1 138 ? 2.378 -7.789 -1.388 1.00 90.19 138 LEU A C 1
ATOM 999 O O . LEU A 1 138 ? 1.459 -7.232 -1.975 1.00 90.19 138 LEU A O 1
ATOM 1003 N N . THR A 1 139 ? 2.178 -8.835 -0.587 1.00 93.06 139 THR A N 1
ATOM 1004 C CA . THR A 1 139 ? 0.844 -9.400 -0.332 1.00 93.06 139 THR A CA 1
ATOM 1005 C C . THR A 1 139 ? 0.591 -9.495 1.164 1.00 93.06 139 THR A C 1
ATOM 1007 O O . THR A 1 139 ? 1.446 -9.966 1.914 1.00 93.06 139 THR A O 1
ATOM 1010 N N . ALA A 1 140 ? -0.579 -9.040 1.600 1.00 94.38 140 ALA A N 1
ATOM 1011 C CA . ALA A 1 140 ? -1.013 -9.092 2.987 1.00 94.38 140 ALA A CA 1
ATOM 1012 C C . ALA A 1 140 ? -2.541 -9.161 3.058 1.00 94.38 140 ALA A C 1
ATOM 1014 O O . ALA A 1 140 ? -3.236 -8.785 2.119 1.00 94.38 140 ALA A O 1
ATOM 1015 N N . ALA A 1 141 ? -3.068 -9.628 4.182 1.00 94.12 141 ALA A N 1
ATOM 1016 C CA . ALA A 1 141 ? -4.497 -9.622 4.462 1.00 94.12 141 ALA A CA 1
ATOM 1017 C C . ALA A 1 141 ? -4.765 -8.734 5.682 1.00 94.12 141 ALA A C 1
ATOM 1019 O O . ALA A 1 141 ? -3.965 -8.766 6.629 1.00 94.12 141 ALA A O 1
ATOM 1020 N N . PRO A 1 142 ? -5.861 -7.958 5.691 1.00 92.81 142 PRO A N 1
ATOM 1021 C CA . PRO A 1 142 ? -6.301 -7.285 6.901 1.00 92.81 142 PRO A CA 1
ATOM 1022 C C . PRO A 1 142 ? -6.534 -8.293 8.021 1.00 92.81 142 PRO A C 1
ATOM 1024 O O . PRO A 1 142 ? -6.909 -9.443 7.766 1.00 92.81 142 PRO A O 1
ATOM 1027 N N . ARG A 1 143 ? -6.336 -7.888 9.281 1.00 86.88 143 ARG A N 1
ATOM 1028 C CA . ARG A 1 143 ? -6.802 -8.732 10.383 1.00 86.88 143 ARG A CA 1
ATOM 1029 C C . ARG A 1 143 ? -8.315 -8.759 10.326 1.00 86.88 143 ARG A C 1
ATOM 1031 O O . ARG A 1 143 ? -8.972 -7.776 10.649 1.00 86.88 143 ARG A O 1
ATOM 1038 N N . GLN A 1 144 ? -8.864 -9.908 9.960 1.00 70.00 144 GLN A N 1
ATOM 1039 C CA . GLN A 1 144 ? -10.275 -10.138 10.187 1.00 70.00 144 GLN A CA 1
ATOM 1040 C C . GLN A 1 144 ? -10.485 -10.133 11.698 1.00 70.00 144 GLN A C 1
ATOM 1042 O O . GLN A 1 144 ? -9.893 -10.938 12.423 1.00 70.00 144 GLN A O 1
ATOM 1047 N N . VAL A 1 145 ? -11.295 -9.196 12.189 1.00 55.25 145 VAL A N 1
ATOM 1048 C CA . VAL A 1 145 ? -11.861 -9.326 13.526 1.00 55.25 145 VAL A CA 1
ATOM 1049 C C . VAL A 1 145 ? -12.659 -10.619 13.502 1.00 55.25 145 VAL A C 1
ATOM 1051 O O . VAL A 1 145 ? -13.665 -10.727 12.806 1.00 55.25 145 VAL A O 1
ATOM 1054 N N . GLY A 1 146 ? -12.142 -11.652 14.166 1.00 42.88 146 GLY A N 1
ATOM 1055 C CA . GLY A 1 146 ? -12.863 -12.901 14.303 1.00 42.88 146 GLY A CA 1
ATOM 1056 C C . GLY A 1 146 ? -14.195 -12.578 14.957 1.00 42.88 146 GLY A C 1
ATOM 1057 O O . GLY A 1 146 ? -14.240 -12.295 16.153 1.00 42.88 146 GLY A O 1
ATOM 1058 N N . PHE A 1 147 ? -15.281 -12.608 14.186 1.00 42.69 147 PHE A N 1
ATOM 1059 C CA . PHE A 1 147 ? -16.581 -12.859 14.773 1.00 42.69 147 PHE A CA 1
ATOM 1060 C C . PHE A 1 147 ? -16.460 -14.255 15.363 1.00 42.69 147 PHE A C 1
ATOM 1062 O O . PHE A 1 147 ? -16.518 -15.254 14.647 1.00 42.69 147 PHE A O 1
ATOM 1069 N N . GLY A 1 148 ? -16.172 -14.312 16.665 1.00 39.38 148 GLY A N 1
ATOM 1070 C CA . GLY A 1 148 ? -16.294 -15.533 17.431 1.00 39.38 148 GLY A CA 1
ATOM 1071 C C . GLY A 1 148 ? -17.667 -16.099 17.120 1.00 39.38 148 GLY A C 1
ATOM 1072 O O . GLY A 1 148 ? -18.680 -15.457 17.399 1.00 39.38 148 GLY A O 1
ATOM 1073 N N . GLY A 1 149 ? -17.691 -17.260 16.473 1.00 35.59 149 GLY A N 1
ATOM 1074 C CA . GLY A 1 149 ? -18.903 -18.032 16.305 1.00 35.59 149 GLY A CA 1
ATOM 1075 C C . GLY A 1 149 ? -19.391 -18.449 17.683 1.00 35.59 149 GLY A C 1
ATOM 1076 O O . GLY A 1 149 ? -19.053 -19.524 18.156 1.00 35.59 149 GLY A O 1
ATOM 1077 N N . ASN A 1 150 ? -20.177 -17.596 18.333 1.00 44.94 150 ASN A N 1
ATOM 1078 C CA . ASN A 1 150 ? -21.179 -18.051 19.280 1.00 44.94 150 ASN A CA 1
ATOM 1079 C C . ASN A 1 150 ? -22.376 -18.504 18.443 1.00 44.94 150 ASN A C 1
ATOM 1081 O O . ASN A 1 150 ? -23.310 -17.744 18.194 1.00 44.94 150 ASN A O 1
ATOM 1085 N N . GLY A 1 151 ? -22.281 -19.733 17.939 1.00 38.69 151 GLY A N 1
ATOM 1086 C CA . GLY A 1 151 ? -23.421 -20.507 17.470 1.00 38.69 151 GLY A CA 1
ATOM 1087 C C . GLY A 1 151 ? -23.793 -21.489 18.571 1.00 38.69 151 GLY A C 1
ATOM 1088 O O . GLY A 1 151 ? -22.995 -22.369 18.881 1.00 38.69 151 GLY A O 1
ATOM 1089 N N . ALA A 1 152 ? -24.946 -21.227 19.182 1.00 38.91 152 ALA A N 1
ATOM 1090 C CA . ALA A 1 152 ? -25.588 -21.982 20.252 1.00 38.91 152 ALA A CA 1
ATOM 1091 C C .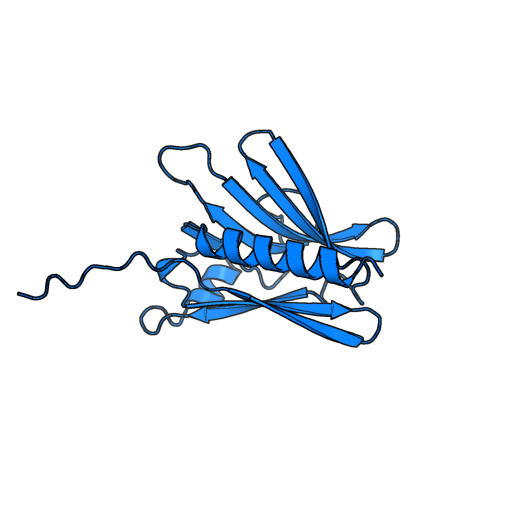 ALA A 1 152 ? -25.943 -23.427 19.866 1.00 38.91 152 ALA A C 1
ATOM 1093 O O . ALA A 1 152 ? -26.080 -23.702 18.652 1.00 38.91 152 ALA A O 1
#

Foldseek 3Di:
DCVVVLLVVLLVVLQVQLQQFQWKAAALDFDAAPFDDAGFRIWGWHPPPPAFIKIWTFHWDDPPPAIFTKIWIDGPPDIDIDTNGGFALDRNQKHKDFDFDPVQRCQRVVSNPDIDGLLGTQKIKIWGQGNVRDIDIRIYHYNNPPPPPPPD

Secondary structure (DSSP, 8-state):
--HHHHHHHHHHHHHHHHHH-SEEE--SS----SSSSSEEEEEEEE--SSSPPEEEEEEEEEETTEEEEEEEEEETTEEEEEEEES-BSSTTSEEEEEEEPTT-TTHHHHHHHS-EEGGGEEEEEEEEEBTTS-EEEEEE------------